Protein AF-A0A931AGR8-F1 (afdb_monomer_lite)

pLDDT: mean 71.04, std 17.09, range [27.39, 88.69]

InterPro domains:
  IPR000056 Ribulose-phosphate 3-epimerase-like [PF00834] (5-76)
  IPR000056 Ribulose-phosphate 3-epimerase-like [PTHR11749] (5-75)
  IPR011060 Ribulose-phosphate binding barrel [SSF51366] (8-80)
  IPR013785 Aldolase-type TIM barrel [G3DSA:3.20.20.70] (2-89)

Sequence (108 aa):
MRPATVYAEASGQRHQTIENIRAVGFGAGVFLNPATSPEAVEEILTEVALVLMMTVDRSFGDQELNLSTLDKVRRAAGLPAGRSLPVQTSRPTGASTNRPSLFRSTPG

Secondary structure (DSSP, 8-state):
-PPEEEETT--S-HHHHHHHHHHTTPPEEEEE-TTS-GGGGGGGTTT-SEEEEESS-S-SS-PPP-HHHHHHHHHHHHS--SSPPPEEEE-SSSS-----B--PPPP-

Foldseek 3Di:
DDADEDELPPPPCPVVVLVVSVVVVGAYEYEYEQPDALVSCLVCLLSHQAYEYEQDHPDPDDDDRNVVVVVSQVVNQVRPNVDQHFYAYAYPPPDRPDDRPRDDDDDD

Organism: NCBI:txid1187855

Radius of gyration: 13.65 Å; chains: 1; bounding box: 26×36×36 Å

Structure (mmCIF, N/CA/C/O backbone):
data_AF-A0A931AGR8-F1
#
_entry.id   AF-A0A931AGR8-F1
#
loop_
_atom_site.group_PDB
_atom_site.id
_atom_site.type_symbol
_atom_site.label_atom_id
_atom_site.label_alt_id
_atom_site.label_comp_id
_atom_site.label_asym_id
_atom_site.label_entity_id
_atom_site.label_seq_id
_atom_site.pdbx_PDB_ins_code
_atom_site.Cartn_x
_atom_site.Cartn_y
_atom_site.Cartn_z
_atom_site.occupancy
_atom_site.B_iso_or_equiv
_atom_site.auth_seq_id
_atom_sit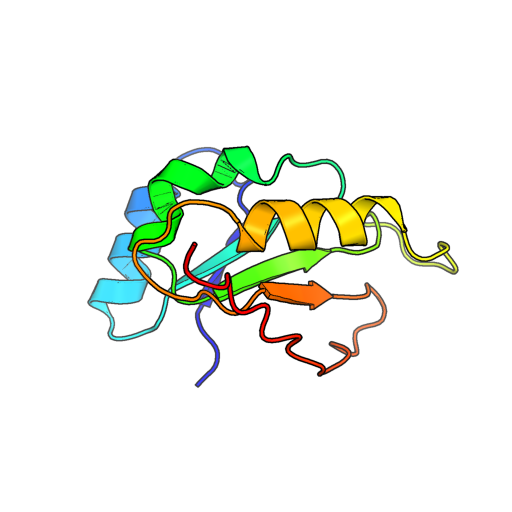e.auth_comp_id
_atom_site.auth_asym_id
_atom_site.auth_atom_id
_atom_site.pdbx_PDB_model_num
ATOM 1 N N . MET A 1 1 ? -16.043 8.910 -1.497 1.00 54.78 1 MET A N 1
ATOM 2 C CA . MET A 1 1 ? -14.937 9.701 -0.910 1.00 54.78 1 MET A CA 1
ATOM 3 C C . MET A 1 1 ? -13.624 9.008 -1.257 1.00 54.78 1 MET A C 1
ATOM 5 O O . MET A 1 1 ? -13.610 7.783 -1.239 1.00 54.78 1 MET A O 1
ATOM 9 N N . ARG A 1 2 ? -12.570 9.732 -1.658 1.00 65.12 2 ARG A N 1
ATOM 10 C CA . ARG A 1 2 ? -11.257 9.124 -1.951 1.00 65.12 2 ARG A CA 1
ATOM 11 C C . ARG A 1 2 ? -10.448 9.007 -0.650 1.00 65.12 2 ARG A C 1
ATOM 13 O O . ARG A 1 2 ? -10.459 9.976 0.106 1.00 65.12 2 ARG A O 1
ATOM 20 N N . PRO A 1 3 ? -9.797 7.864 -0.371 1.00 76.56 3 PRO A N 1
ATOM 21 C CA . PRO A 1 3 ? -8.990 7.711 0.833 1.00 76.56 3 PRO A CA 1
ATOM 22 C C . PRO A 1 3 ? -7.774 8.646 0.797 1.00 76.56 3 PRO A C 1
ATOM 24 O O . PRO A 1 3 ? -7.182 8.864 -0.265 1.00 76.56 3 PRO A O 1
ATOM 27 N N . ALA A 1 4 ? -7.393 9.192 1.952 1.00 82.88 4 ALA A N 1
ATOM 28 C CA . ALA A 1 4 ? -6.146 9.939 2.070 1.00 82.88 4 ALA A CA 1
ATOM 29 C C . ALA A 1 4 ? -4.984 8.952 1.918 1.00 82.88 4 ALA A C 1
ATOM 31 O O . ALA A 1 4 ? -4.982 7.893 2.544 1.00 82.88 4 ALA A O 1
ATOM 32 N N . THR A 1 5 ? -4.042 9.257 1.027 1.00 83.62 5 THR A N 1
ATOM 33 C CA . THR A 1 5 ? -3.018 8.292 0.610 1.00 83.62 5 THR A CA 1
ATOM 34 C C . THR A 1 5 ? -1.643 8.708 1.118 1.00 83.62 5 THR A C 1
ATOM 36 O O . THR A 1 5 ? -1.252 9.862 0.951 1.00 83.62 5 THR A O 1
ATOM 39 N N . VAL A 1 6 ? -0.906 7.769 1.710 1.00 87.44 6 VAL A N 1
ATOM 40 C CA . VAL A 1 6 ? 0.479 7.956 2.165 1.00 87.44 6 VAL A CA 1
ATOM 41 C C . VAL A 1 6 ? 1.448 7.214 1.253 1.00 87.44 6 VAL A C 1
ATOM 43 O O . VAL A 1 6 ? 1.134 6.134 0.763 1.00 87.44 6 VAL A O 1
ATOM 46 N N . TYR A 1 7 ? 2.635 7.770 1.023 1.00 86.56 7 TYR A N 1
ATOM 47 C CA . TYR A 1 7 ? 3.685 7.073 0.279 1.00 86.56 7 TYR A CA 1
ATOM 48 C C . TYR A 1 7 ? 4.301 5.974 1.148 1.00 86.56 7 TYR A C 1
ATOM 50 O O . TYR A 1 7 ? 4.672 6.229 2.295 1.00 86.56 7 TYR A O 1
ATOM 58 N N . ALA A 1 8 ? 4.452 4.768 0.602 1.00 85.88 8 ALA A N 1
ATOM 59 C CA . ALA A 1 8 ? 5.153 3.666 1.258 1.00 85.88 8 ALA A CA 1
ATOM 60 C C . ALA A 1 8 ? 6.618 4.029 1.554 1.00 85.88 8 ALA A C 1
ATOM 62 O O . ALA A 1 8 ? 7.190 3.591 2.548 1.00 85.88 8 ALA A O 1
ATOM 63 N N . GLU A 1 9 ? 7.209 4.884 0.721 1.00 84.94 9 GLU A N 1
ATOM 64 C CA . GLU A 1 9 ? 8.582 5.369 0.841 1.00 84.94 9 GLU A CA 1
ATOM 65 C C . GLU A 1 9 ? 8.724 6.564 1.788 1.00 84.94 9 GLU A C 1
ATOM 67 O O . GLU A 1 9 ? 9.844 7.004 2.041 1.00 84.94 9 GLU A O 1
ATOM 72 N N . ALA A 1 10 ? 7.623 7.114 2.317 1.00 79.44 10 ALA A N 1
ATOM 73 C CA . ALA A 1 10 ? 7.716 8.159 3.327 1.00 79.44 10 ALA A CA 1
ATOM 74 C C . ALA A 1 10 ? 8.403 7.588 4.580 1.00 79.44 10 ALA A C 1
ATOM 76 O O . ALA A 1 10 ? 7.929 6.630 5.203 1.00 79.44 10 ALA A O 1
ATOM 77 N N . SER A 1 11 ? 9.559 8.153 4.925 1.00 56.34 11 SER A N 1
ATOM 78 C CA . SER A 1 11 ? 10.367 7.714 6.058 1.00 56.34 11 SER A CA 1
ATOM 79 C C . SER A 1 11 ? 9.755 8.179 7.379 1.00 56.34 11 SER A C 1
ATOM 81 O O . SER A 1 11 ? 9.587 9.379 7.582 1.00 56.34 11 SER A O 1
ATOM 83 N N . GLY A 1 12 ? 9.502 7.223 8.281 1.00 64.62 12 GLY A N 1
ATOM 84 C CA . GLY A 1 12 ? 9.094 7.451 9.670 1.00 64.62 12 GLY A CA 1
ATOM 85 C C . GLY A 1 12 ? 7.642 7.913 9.822 1.00 64.62 12 GLY A C 1
ATOM 86 O O . GLY A 1 12 ? 7.293 8.997 9.377 1.00 64.62 12 GLY A O 1
ATOM 87 N N . GLN A 1 13 ? 6.829 7.125 10.542 1.00 69.25 13 GLN A N 1
ATOM 88 C CA . GLN A 1 13 ? 5.429 7.407 10.939 1.00 69.25 13 GLN A CA 1
ATOM 89 C C . GLN A 1 13 ? 4.316 6.939 9.980 1.00 69.25 13 GLN A C 1
ATOM 91 O O . GLN A 1 13 ? 3.199 7.450 10.050 1.00 69.25 13 GLN A O 1
ATOM 96 N N . ARG A 1 14 ? 4.548 5.934 9.123 1.00 79.62 14 ARG A N 1
ATOM 97 C CA . ARG A 1 14 ? 3.488 5.375 8.252 1.00 79.62 14 ARG A CA 1
ATOM 98 C C . ARG A 1 14 ? 2.278 4.856 9.039 1.00 79.62 14 ARG A C 1
ATOM 100 O O . ARG A 1 14 ? 1.166 5.292 8.757 1.00 79.62 14 ARG A O 1
ATOM 107 N N . HIS A 1 15 ? 2.507 4.021 10.056 1.00 81.88 15 HIS A N 1
ATOM 108 C CA . HIS A 1 15 ? 1.441 3.520 10.936 1.00 81.88 15 HIS A CA 1
ATOM 109 C C . HIS A 1 15 ? 0.697 4.665 11.626 1.00 81.88 15 HIS A C 1
ATOM 111 O O . HIS A 1 15 ? -0.508 4.800 11.449 1.00 81.88 15 HIS A O 1
ATOM 117 N N . GLN A 1 16 ? 1.425 5.576 12.283 1.00 83.56 16 GLN A N 1
ATOM 118 C CA . GLN A 1 16 ? 0.806 6.723 12.953 1.00 83.56 16 GLN A CA 1
ATOM 119 C C . GLN A 1 16 ? -0.025 7.588 11.995 1.00 83.56 16 GLN A C 1
ATOM 121 O O . GLN A 1 16 ? -1.098 8.066 12.350 1.00 83.56 16 GLN A O 1
ATOM 126 N N . THR A 1 17 ? 0.444 7.786 10.761 1.00 86.44 17 THR A N 1
ATOM 127 C CA . THR A 1 17 ? -0.298 8.562 9.760 1.00 86.44 17 THR A CA 1
ATOM 128 C C . THR A 1 17 ? -1.578 7.842 9.336 1.00 86.44 17 THR A C 1
ATOM 130 O O . THR A 1 17 ? -2.624 8.477 9.221 1.00 86.44 17 THR A O 1
ATOM 133 N N . ILE A 1 18 ? -1.521 6.524 9.132 1.00 86.81 18 ILE A N 1
ATOM 134 C CA . ILE A 1 18 ? -2.688 5.695 8.799 1.00 86.81 18 ILE A CA 1
ATOM 135 C C . ILE A 1 18 ? -3.710 5.722 9.939 1.00 86.81 18 ILE A C 1
ATOM 137 O O . ILE A 1 18 ? -4.895 5.950 9.688 1.00 86.81 18 ILE A O 1
ATOM 141 N N . GLU A 1 19 ? -3.261 5.565 11.182 1.00 87.44 19 GLU A N 1
ATOM 142 C CA . GLU A 1 19 ? -4.099 5.683 12.377 1.00 87.44 19 GLU A CA 1
ATOM 143 C C . GLU A 1 19 ? -4.769 7.056 12.460 1.00 87.44 19 GLU A C 1
ATOM 145 O O . GLU A 1 19 ? -5.985 7.133 12.628 1.00 87.44 19 GLU A O 1
ATOM 150 N N . ASN A 1 20 ? -4.012 8.137 12.254 1.00 87.12 20 ASN A N 1
ATOM 151 C CA . ASN A 1 20 ? -4.538 9.502 12.288 1.00 87.12 20 ASN A CA 1
ATOM 152 C C . ASN A 1 20 ? -5.604 9.733 11.207 1.00 87.12 20 ASN A C 1
ATOM 154 O O . ASN A 1 20 ? -6.640 10.335 11.487 1.00 87.12 20 ASN A O 1
ATOM 158 N N . ILE A 1 21 ? -5.389 9.225 9.987 1.00 86.12 21 ILE A N 1
ATOM 159 C CA . ILE A 1 21 ? -6.375 9.292 8.894 1.00 86.12 21 ILE A CA 1
ATOM 160 C C . ILE A 1 21 ? -7.659 8.543 9.276 1.00 86.12 21 ILE A C 1
ATOM 162 O O . ILE A 1 21 ? -8.765 9.033 9.039 1.00 86.12 21 ILE A O 1
ATOM 166 N N . ARG A 1 22 ? -7.530 7.365 9.890 1.00 85.44 22 ARG A N 1
ATOM 167 C CA . ARG A 1 22 ? -8.679 6.562 10.325 1.00 85.44 22 ARG A CA 1
ATOM 168 C C . ARG A 1 22 ? -9.425 7.210 11.489 1.00 85.44 22 ARG A C 1
ATOM 170 O O . ARG A 1 22 ? -10.653 7.178 11.501 1.00 85.44 22 ARG A O 1
ATOM 177 N N . ALA A 1 23 ? -8.710 7.833 12.424 1.00 86.94 23 ALA A N 1
ATOM 178 C CA . ALA A 1 23 ? -9.284 8.506 13.587 1.00 86.94 23 ALA A CA 1
ATOM 179 C C . ALA A 1 23 ? -10.224 9.660 13.200 1.00 86.94 23 ALA A C 1
ATOM 181 O O . ALA A 1 23 ? -11.216 9.898 13.883 1.00 86.94 23 ALA A O 1
ATOM 182 N N . VAL A 1 24 ? -9.967 10.332 12.072 1.00 86.56 24 VAL A N 1
ATOM 183 C CA . VAL A 1 24 ? -10.846 11.389 11.536 1.00 86.56 24 VAL A CA 1
ATOM 184 C C . VAL A 1 24 ? -11.997 10.857 10.666 1.00 86.56 24 VAL A C 1
ATOM 186 O O . VAL A 1 24 ? -12.733 11.642 10.072 1.00 86.56 24 VAL A O 1
ATOM 189 N N . GLY A 1 25 ? -12.179 9.534 10.582 1.00 83.38 25 GLY A N 1
ATOM 190 C CA . GLY A 1 25 ? -13.275 8.889 9.849 1.00 83.38 25 GLY A CA 1
ATOM 191 C C . GLY A 1 25 ? -13.024 8.699 8.350 1.00 83.38 25 GLY A C 1
ATOM 192 O O . GLY A 1 25 ? -13.952 8.369 7.610 1.00 83.38 25 GLY A O 1
ATOM 193 N N . PHE A 1 26 ? -11.788 8.890 7.881 1.00 84.31 26 PHE A N 1
ATOM 194 C CA . PHE A 1 26 ? -11.419 8.695 6.481 1.00 84.31 26 PHE A CA 1
ATOM 195 C C . PHE A 1 26 ? -10.776 7.322 6.261 1.00 84.31 26 PHE A C 1
ATOM 197 O O . PHE A 1 26 ? -10.095 6.769 7.123 1.00 84.31 26 PHE A O 1
ATOM 204 N N . GLY A 1 27 ? -10.952 6.766 5.061 1.00 84.75 27 GLY A N 1
ATOM 205 C CA . GLY A 1 27 ? -10.163 5.612 4.635 1.00 84.75 27 GLY A CA 1
ATOM 206 C C . GLY A 1 27 ? -8.710 6.020 4.386 1.00 84.75 27 GLY A C 1
ATOM 207 O O . GLY A 1 27 ? -8.464 7.050 3.757 1.00 84.75 27 GLY A O 1
ATOM 208 N N . ALA A 1 28 ? -7.759 5.202 4.833 1.00 88.69 28 ALA A N 1
ATOM 209 C CA . ALA A 1 28 ? -6.348 5.351 4.489 1.00 88.69 28 ALA A CA 1
ATOM 210 C C . ALA A 1 28 ? -6.016 4.561 3.218 1.00 88.69 28 ALA A C 1
ATOM 212 O O . ALA A 1 28 ? -6.553 3.479 2.997 1.00 88.69 28 ALA A O 1
ATOM 213 N N . GLY A 1 29 ? -5.142 5.089 2.372 1.00 88.19 29 GLY A N 1
ATOM 214 C CA . GLY A 1 29 ? -4.563 4.380 1.236 1.00 88.19 29 GLY A CA 1
ATOM 215 C C . GLY A 1 29 ? -3.044 4.420 1.301 1.00 88.19 29 GLY A C 1
ATOM 216 O O . GLY A 1 29 ? -2.473 5.319 1.918 1.00 88.19 29 GLY A O 1
ATOM 217 N N . VAL A 1 30 ? -2.385 3.483 0.632 1.00 88.00 30 VAL A N 1
ATOM 218 C CA . VAL A 1 30 ? -0.929 3.500 0.465 1.00 88.00 30 VAL A CA 1
ATOM 219 C C . VAL A 1 30 ? -0.563 3.616 -1.005 1.00 88.00 30 VAL A C 1
ATOM 221 O O . VAL A 1 30 ? -1.228 3.047 -1.867 1.00 88.00 30 VAL A O 1
ATOM 224 N N . PHE A 1 31 ? 0.485 4.375 -1.287 1.00 87.56 31 PHE A N 1
ATOM 225 C CA . PHE A 1 31 ? 1.007 4.628 -2.616 1.00 87.56 31 PHE A CA 1
ATOM 226 C C . PHE A 1 31 ? 2.422 4.060 -2.740 1.00 87.56 31 PHE A C 1
ATOM 228 O O . PHE A 1 31 ? 3.258 4.344 -1.888 1.00 87.56 31 PHE A O 1
ATOM 235 N N . LEU A 1 32 ? 2.694 3.288 -3.791 1.00 85.88 32 LEU A N 1
ATOM 236 C CA . LEU A 1 32 ? 4.009 2.727 -4.097 1.00 85.88 32 LEU A CA 1
ATOM 237 C C . LEU A 1 32 ? 4.540 3.267 -5.427 1.00 85.88 32 LEU A C 1
ATOM 239 O O . LEU A 1 32 ? 3.845 3.243 -6.450 1.00 85.88 32 LEU A O 1
ATOM 243 N N . ASN A 1 33 ? 5.803 3.682 -5.431 1.00 84.25 33 ASN A N 1
ATOM 244 C CA . ASN A 1 33 ? 6.564 3.937 -6.649 1.00 84.25 33 ASN A CA 1
ATOM 245 C C . ASN A 1 33 ? 6.896 2.611 -7.360 1.00 84.25 33 ASN A C 1
ATOM 247 O O . ASN A 1 33 ? 6.936 1.553 -6.722 1.00 84.25 33 ASN A O 1
ATOM 251 N N . PRO A 1 34 ? 7.200 2.638 -8.671 1.00 80.50 34 PRO A N 1
ATOM 252 C CA . PRO A 1 34 ? 7.462 1.425 -9.439 1.00 80.50 34 PRO A CA 1
ATOM 253 C C . PRO A 1 34 ? 8.712 0.689 -8.964 1.00 80.50 34 PRO A C 1
ATOM 255 O O . PRO A 1 34 ? 8.789 -0.521 -9.140 1.00 80.50 34 PRO A O 1
ATOM 258 N N . ALA A 1 35 ? 9.685 1.382 -8.367 1.00 81.88 35 ALA A N 1
ATOM 259 C CA . ALA A 1 35 ? 10.897 0.774 -7.824 1.00 81.88 35 ALA A CA 1
ATOM 260 C C . ALA A 1 35 ? 10.647 -0.010 -6.520 1.00 81.88 35 ALA A C 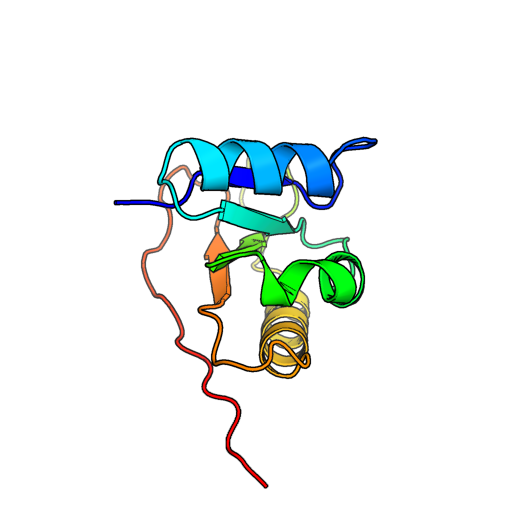1
ATOM 262 O O . ALA A 1 35 ? 11.376 -0.951 -6.217 1.00 81.88 35 ALA A O 1
ATOM 263 N N . THR A 1 36 ? 9.583 0.310 -5.783 1.00 84.19 36 THR A N 1
ATOM 264 C CA . THR A 1 36 ? 9.314 -0.257 -4.456 1.00 84.19 36 THR A CA 1
ATOM 265 C C . THR A 1 36 ? 8.701 -1.655 -4.567 1.00 84.19 36 THR A C 1
ATOM 267 O O . THR A 1 36 ? 7.952 -1.955 -5.506 1.00 84.19 36 THR A O 1
ATOM 270 N N . SER A 1 37 ? 9.068 -2.556 -3.649 1.00 84.56 37 SER A N 1
ATOM 271 C CA . SER A 1 37 ? 8.478 -3.900 -3.592 1.00 84.56 37 SER A CA 1
ATOM 272 C C . SER A 1 37 ? 7.070 -3.844 -2.983 1.00 84.56 37 SER A C 1
ATOM 274 O O . SER A 1 37 ? 6.884 -3.134 -1.994 1.00 84.56 37 SER A O 1
ATOM 276 N N . PRO A 1 38 ? 6.085 -4.604 -3.504 1.00 84.06 38 PRO A N 1
ATOM 277 C CA . PRO A 1 38 ? 4.780 -4.772 -2.859 1.00 84.06 38 PRO A CA 1
ATOM 278 C C . PRO A 1 38 ? 4.865 -5.280 -1.416 1.00 84.06 38 PRO A C 1
ATOM 280 O O . PRO A 1 38 ? 4.035 -4.909 -0.595 1.00 84.06 38 PRO A O 1
ATOM 283 N N . GLU A 1 39 ? 5.877 -6.088 -1.095 1.00 86.31 39 GLU A N 1
ATOM 284 C CA . GLU A 1 39 ? 6.087 -6.623 0.259 1.00 86.31 39 GLU A CA 1
ATOM 285 C C . GLU A 1 39 ? 6.338 -5.506 1.288 1.00 86.31 39 GLU A C 1
ATOM 287 O O . GLU A 1 39 ? 6.036 -5.662 2.464 1.00 86.31 39 GLU A O 1
ATOM 292 N N . ALA A 1 40 ? 6.802 -4.326 0.852 1.00 86.06 40 ALA A N 1
ATOM 293 C CA . ALA A 1 40 ? 7.081 -3.192 1.738 1.00 86.06 40 ALA A CA 1
ATOM 294 C C . ALA A 1 40 ? 5.837 -2.635 2.457 1.00 86.06 40 ALA A C 1
ATOM 296 O O . ALA A 1 40 ? 5.971 -1.820 3.373 1.00 86.06 40 ALA A O 1
ATOM 297 N N . VAL A 1 41 ? 4.634 -3.023 2.020 1.00 85.69 41 VAL A N 1
ATOM 298 C CA . VAL A 1 41 ? 3.365 -2.590 2.618 1.00 85.69 41 VAL A CA 1
ATOM 299 C C . VAL A 1 41 ? 2.574 -3.732 3.247 1.00 85.69 41 VAL A C 1
ATOM 301 O O . VAL A 1 41 ? 1.484 -3.467 3.742 1.00 85.69 41 VAL A O 1
ATOM 304 N N . GLU A 1 42 ? 3.094 -4.965 3.254 1.00 86.00 42 GLU A N 1
ATOM 305 C CA . GLU A 1 42 ? 2.385 -6.155 3.751 1.00 86.00 42 GLU A CA 1
ATOM 306 C C . GLU A 1 42 ? 1.833 -5.953 5.171 1.00 86.00 42 GLU A C 1
ATOM 308 O O . GLU A 1 42 ? 0.651 -6.185 5.421 1.00 86.00 42 GLU A O 1
ATOM 313 N N . GLU A 1 43 ? 2.653 -5.395 6.061 1.00 85.69 43 GLU A N 1
ATOM 314 C CA . GLU A 1 43 ? 2.326 -5.155 7.473 1.00 85.69 43 GLU A CA 1
ATOM 315 C C . GLU A 1 43 ? 1.155 -4.180 7.688 1.00 85.69 43 GLU A C 1
ATOM 317 O O . GLU A 1 43 ? 0.481 -4.246 8.713 1.00 85.69 43 GLU A O 1
ATOM 322 N N . ILE A 1 44 ? 0.878 -3.294 6.723 1.00 85.69 44 ILE A N 1
ATOM 323 C CA . ILE A 1 44 ? -0.178 -2.268 6.815 1.00 85.69 44 ILE A CA 1
ATOM 324 C C . ILE A 1 44 ? -1.398 -2.575 5.941 1.00 85.69 44 ILE A C 1
ATOM 326 O O . ILE A 1 44 ? -2.357 -1.799 5.925 1.00 85.69 44 ILE A O 1
ATOM 330 N N . LEU A 1 45 ? -1.406 -3.693 5.205 1.00 85.19 45 LEU A N 1
ATOM 331 C CA . LEU A 1 45 ? -2.501 -4.033 4.285 1.00 85.19 45 LEU A CA 1
ATOM 332 C C . LEU A 1 45 ? -3.853 -4.181 4.989 1.00 85.19 45 LEU A C 1
ATOM 334 O O . LEU A 1 45 ? -4.895 -3.844 4.423 1.00 85.19 45 LEU A O 1
ATOM 338 N N . THR A 1 46 ? -3.847 -4.653 6.232 1.00 84.81 46 THR A N 1
ATOM 339 C CA . THR A 1 46 ? -5.060 -4.811 7.046 1.00 84.81 46 THR A CA 1
ATOM 340 C C . THR A 1 46 ? -5.677 -3.460 7.427 1.00 84.81 46 THR A C 1
ATOM 342 O O . THR A 1 46 ? -6.894 -3.359 7.603 1.00 84.81 46 THR A O 1
ATOM 345 N N . GLU A 1 47 ? -4.868 -2.399 7.468 1.00 85.12 47 GLU A N 1
ATOM 346 C CA . GLU A 1 47 ? -5.248 -1.060 7.921 1.00 85.12 47 GLU A CA 1
ATOM 347 C C . GLU A 1 47 ? -5.642 -0.106 6.780 1.00 85.12 47 GLU A C 1
ATOM 349 O O . GLU A 1 47 ? -6.350 0.879 7.008 1.00 85.12 47 GLU A O 1
ATOM 354 N N . VAL A 1 48 ? -5.213 -0.386 5.544 1.00 86.56 48 VAL A N 1
ATOM 355 C CA . VAL A 1 48 ? -5.419 0.495 4.380 1.00 86.56 48 VAL A CA 1
ATOM 356 C C . VAL A 1 48 ? -6.565 0.025 3.493 1.00 86.56 48 VAL A C 1
ATOM 358 O O . VAL A 1 48 ? -6.670 -1.134 3.120 1.00 86.56 48 VAL A O 1
ATOM 361 N N . ALA A 1 49 ? -7.443 0.930 3.084 1.00 85.75 49 ALA A N 1
ATOM 362 C CA . ALA A 1 49 ? -8.577 0.655 2.206 1.00 85.75 49 ALA A CA 1
ATOM 363 C C . ALA A 1 49 ? -8.199 0.525 0.718 1.00 85.75 49 ALA A C 1
ATOM 365 O O . ALA A 1 49 ? -8.996 -0.004 -0.057 1.00 85.75 49 ALA A O 1
ATOM 366 N N . LEU A 1 50 ? -7.024 1.017 0.313 1.00 85.44 50 LEU A N 1
ATOM 367 C CA . LEU A 1 50 ? -6.601 1.114 -1.086 1.00 85.44 50 LEU A CA 1
ATOM 368 C C . LEU A 1 50 ? -5.077 1.010 -1.213 1.00 85.44 50 LEU A C 1
ATOM 370 O O . LEU A 1 50 ? -4.355 1.668 -0.466 1.00 85.44 50 LEU A O 1
ATOM 374 N N . VAL A 1 51 ? -4.610 0.267 -2.218 1.00 85.56 51 VAL A N 1
ATOM 375 C CA . VAL A 1 51 ? -3.209 0.275 -2.658 1.00 85.56 51 VAL A CA 1
ATOM 376 C C . VAL A 1 51 ? -3.133 0.927 -4.039 1.00 85.56 51 VAL A C 1
ATOM 378 O O . VAL A 1 51 ? -3.830 0.532 -4.975 1.00 85.56 51 VAL A O 1
ATOM 381 N N . LEU A 1 52 ? -2.298 1.948 -4.167 1.00 85.81 52 LEU A N 1
ATOM 382 C CA . LEU A 1 52 ? -2.019 2.668 -5.403 1.00 85.81 52 LEU A CA 1
ATOM 383 C C . LEU A 1 52 ? -0.581 2.386 -5.831 1.00 85.81 52 LEU A C 1
ATOM 385 O O . LEU A 1 52 ? 0.329 2.454 -5.013 1.00 85.81 52 LEU A O 1
ATOM 389 N N . MET A 1 53 ? -0.367 2.092 -7.108 1.00 82.88 53 MET A N 1
ATOM 390 C CA . MET A 1 53 ? 0.956 1.808 -7.657 1.00 82.88 53 MET A CA 1
ATOM 391 C C . MET A 1 53 ? 1.213 2.660 -8.899 1.00 82.88 53 MET A C 1
ATOM 393 O O . MET A 1 53 ? 0.393 2.699 -9.817 1.00 82.88 53 MET A O 1
ATOM 397 N N . MET A 1 54 ? 2.353 3.343 -8.952 1.00 75.88 54 MET A N 1
ATOM 398 C CA . MET A 1 54 ? 2.771 4.061 -10.157 1.00 75.88 54 MET A CA 1
ATOM 399 C C . MET A 1 54 ? 3.254 3.090 -11.231 1.00 75.88 54 MET A C 1
ATOM 401 O O . MET A 1 54 ? 4.015 2.166 -10.950 1.00 75.88 54 MET A O 1
ATOM 405 N N . THR A 1 55 ? 2.875 3.334 -12.485 1.00 67.44 55 THR A N 1
ATOM 406 C CA . THR A 1 55 ? 3.353 2.562 -13.654 1.00 67.44 55 THR A CA 1
ATOM 407 C C . THR A 1 55 ? 4.528 3.220 -14.378 1.00 67.44 55 THR A C 1
ATOM 409 O O . THR A 1 55 ? 4.850 2.850 -15.503 1.00 67.44 55 THR A O 1
ATOM 412 N N . VAL A 1 56 ? 5.115 4.239 -13.759 1.00 68.19 56 VAL A N 1
ATOM 413 C CA . VAL A 1 56 ? 6.083 5.191 -14.315 1.00 68.19 56 VAL A CA 1
ATOM 414 C C . VAL A 1 56 ? 6.901 5.778 -13.168 1.00 68.19 56 VAL A C 1
ATOM 416 O O . VAL A 1 56 ? 6.353 6.017 -12.092 1.00 68.19 56 VAL A O 1
ATOM 419 N N . ASP A 1 57 ? 8.192 6.018 -13.362 1.00 62.62 57 ASP A N 1
ATOM 420 C CA . ASP A 1 57 ? 8.968 6.760 -12.367 1.00 62.62 57 ASP A CA 1
ATOM 421 C C . ASP A 1 57 ? 8.693 8.269 -12.463 1.00 62.62 57 ASP A C 1
ATOM 423 O O . ASP A 1 57 ? 8.144 8.754 -13.455 1.00 62.62 57 ASP A O 1
ATOM 427 N N . ARG A 1 58 ? 9.005 9.018 -11.393 1.00 53.91 58 ARG A N 1
ATOM 428 C CA . ARG A 1 58 ? 8.744 10.467 -11.261 1.00 53.91 58 ARG A CA 1
ATOM 429 C C . ARG A 1 58 ? 9.591 11.296 -12.240 1.00 53.91 58 ARG A C 1
ATOM 431 O O . ARG A 1 58 ? 10.528 11.984 -11.847 1.00 53.91 58 ARG A O 1
ATOM 438 N N . SER A 1 59 ? 9.269 11.248 -13.525 1.00 49.69 59 SER A N 1
ATOM 439 C CA . SER A 1 59 ? 9.876 12.070 -14.572 1.00 49.69 59 SER A CA 1
ATOM 440 C C . SER A 1 59 ? 8.801 12.454 -15.591 1.00 49.69 59 SER A C 1
ATOM 442 O O . SER A 1 59 ? 8.055 11.605 -16.071 1.00 49.69 59 SER A O 1
ATOM 444 N N . PHE A 1 60 ? 8.671 13.751 -15.877 1.00 47.03 60 PHE A N 1
ATOM 445 C CA . PHE A 1 60 ? 7.745 14.277 -16.885 1.00 47.03 60 PHE A CA 1
ATOM 446 C C . PHE A 1 60 ? 8.211 13.843 -18.290 1.00 47.03 60 PHE A C 1
ATOM 448 O O . PHE A 1 60 ? 9.320 14.192 -18.683 1.00 47.03 60 PHE A O 1
ATOM 455 N N . GLY A 1 61 ? 7.382 13.104 -19.040 1.00 52.78 61 GLY A N 1
ATOM 456 C CA . GLY A 1 61 ? 7.648 12.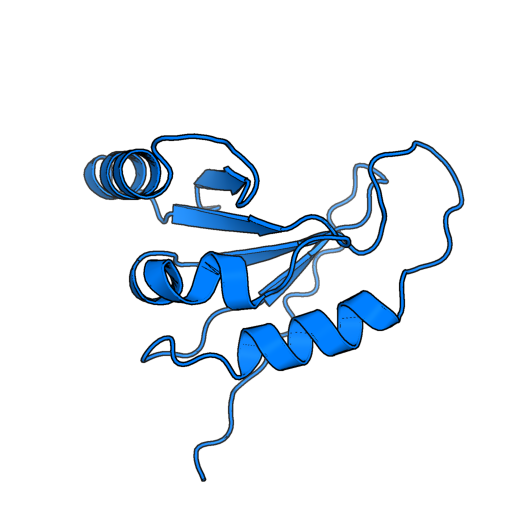717 -20.437 1.00 52.78 61 GLY A CA 1
ATOM 457 C C . GLY A 1 61 ? 7.146 11.317 -20.821 1.00 52.78 61 GLY A C 1
ATOM 458 O O . GLY A 1 61 ? 6.678 10.577 -19.955 1.00 52.78 61 GLY A O 1
ATOM 459 N N . ASP A 1 62 ? 7.252 10.983 -22.117 1.00 53.97 62 ASP A N 1
ATOM 460 C CA . ASP A 1 62 ? 6.824 9.742 -22.803 1.00 53.97 62 ASP A CA 1
ATOM 461 C C . ASP A 1 62 ? 7.571 8.475 -22.338 1.00 53.97 62 ASP A C 1
ATOM 463 O O . ASP A 1 62 ? 8.197 7.755 -23.114 1.00 53.97 62 ASP A O 1
ATOM 467 N N . GLN A 1 63 ? 7.534 8.189 -21.041 1.00 55.16 63 GLN A N 1
ATOM 468 C CA . GLN A 1 63 ? 8.016 6.925 -20.503 1.00 55.16 63 GLN A CA 1
ATOM 469 C C . GLN A 1 63 ? 7.027 5.817 -20.868 1.00 55.16 63 GLN A C 1
ATOM 471 O O . 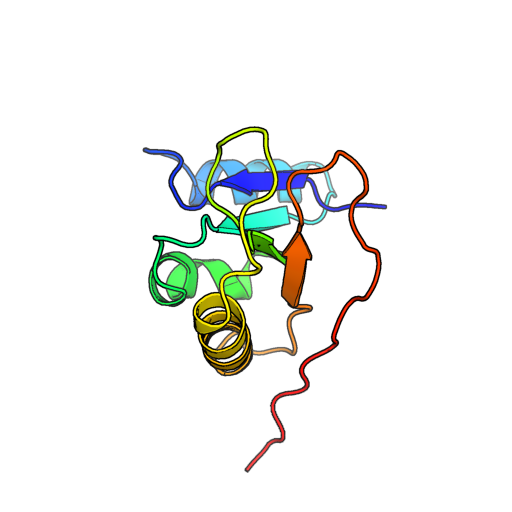GLN A 1 63 ? 5.817 5.917 -20.619 1.00 55.16 63 GLN A O 1
ATOM 476 N N . GLU A 1 64 ? 7.557 4.745 -21.452 1.00 59.66 64 GLU A N 1
ATOM 477 C CA . GLU A 1 64 ? 6.786 3.537 -21.697 1.00 59.66 64 GLU A CA 1
ATOM 478 C C . GLU A 1 64 ? 6.240 2.985 -20.379 1.00 59.66 64 GLU A C 1
ATOM 480 O O . GLU A 1 64 ? 6.840 3.106 -19.308 1.00 59.66 64 GLU A O 1
ATOM 485 N N . LEU A 1 65 ? 5.046 2.397 -20.456 1.00 61.25 65 LEU A N 1
ATOM 486 C CA . LEU A 1 65 ? 4.429 1.761 -19.305 1.00 61.25 65 LEU A CA 1
ATOM 487 C C . LEU A 1 65 ? 5.375 0.682 -18.777 1.00 61.25 65 LEU A C 1
ATOM 489 O O . LEU A 1 65 ? 5.726 -0.244 -19.506 1.00 61.25 65 LEU A O 1
ATOM 493 N N . ASN A 1 66 ? 5.750 0.775 -17.502 1.00 65.75 66 ASN A N 1
ATOM 494 C CA . ASN A 1 66 ? 6.569 -0.256 -16.896 1.00 65.75 66 ASN A CA 1
ATOM 495 C C . ASN A 1 66 ? 5.720 -1.524 -16.714 1.00 65.75 66 ASN A C 1
ATOM 497 O O . ASN A 1 66 ? 4.959 -1.657 -15.755 1.00 65.75 66 ASN A O 1
ATOM 501 N N . LEU A 1 67 ? 5.833 -2.460 -17.658 1.00 67.75 67 LEU A N 1
ATOM 502 C CA . LEU A 1 67 ? 5.094 -3.725 -17.635 1.00 67.75 67 LEU A CA 1
ATOM 503 C C . LEU A 1 67 ? 5.433 -4.566 -16.398 1.00 67.75 67 LEU A C 1
ATOM 505 O O . LEU A 1 67 ? 4.568 -5.296 -15.919 1.00 67.75 67 LEU A O 1
ATOM 509 N N . SER A 1 68 ? 6.627 -4.405 -15.811 1.00 69.19 68 SER A N 1
ATOM 510 C CA . SER A 1 68 ? 6.975 -5.072 -14.547 1.00 69.19 68 SER A CA 1
ATOM 511 C C . SER A 1 68 ? 6.085 -4.621 -13.382 1.00 69.19 68 SER A C 1
ATOM 513 O O . SER A 1 68 ? 5.840 -5.390 -12.452 1.00 69.19 68 SER A O 1
ATOM 515 N N . THR A 1 69 ? 5.507 -3.415 -13.458 1.00 68.81 69 THR A N 1
ATOM 516 C CA . THR A 1 69 ? 4.514 -2.941 -12.490 1.00 68.81 69 THR A CA 1
ATOM 517 C C . THR A 1 69 ? 3.238 -3.786 -12.537 1.00 68.81 69 THR A C 1
ATOM 519 O O . THR A 1 69 ? 2.615 -3.988 -11.500 1.00 68.81 69 THR A O 1
ATOM 522 N N . LEU A 1 70 ? 2.848 -4.350 -13.687 1.00 70.56 70 LEU A N 1
ATOM 523 C CA . LEU A 1 70 ? 1.661 -5.215 -13.767 1.00 70.56 70 LEU A CA 1
ATOM 524 C C . LEU A 1 70 ? 1.841 -6.504 -12.958 1.00 70.56 70 LEU A C 1
ATOM 526 O O . LEU A 1 70 ? 0.916 -6.935 -12.268 1.00 70.56 70 LEU A O 1
ATOM 530 N N . ASP A 1 71 ? 3.037 -7.090 -12.979 1.00 77.69 71 ASP A N 1
ATOM 531 C CA . ASP A 1 71 ? 3.344 -8.252 -12.143 1.00 77.69 71 ASP A CA 1
ATOM 532 C C . ASP A 1 71 ? 3.414 -7.877 -10.662 1.00 77.69 71 ASP A C 1
ATOM 534 O O . ASP A 1 71 ? 2.956 -8.638 -9.809 1.00 77.69 71 ASP A O 1
ATOM 538 N N . LYS A 1 72 ? 3.887 -6.669 -10.337 1.00 77.19 72 LYS A N 1
ATOM 539 C CA . LYS A 1 72 ? 3.832 -6.140 -8.966 1.00 77.19 72 LYS A CA 1
ATOM 540 C C . LYS A 1 72 ? 2.402 -5.929 -8.478 1.00 77.19 72 LYS A C 1
ATOM 542 O O . LYS A 1 72 ? 2.110 -6.253 -7.332 1.00 77.19 72 LYS A O 1
ATOM 547 N N . VAL A 1 73 ? 1.500 -5.457 -9.336 1.00 75.62 73 VAL A N 1
ATOM 548 C CA . VAL A 1 73 ? 0.068 -5.331 -9.028 1.00 75.62 73 VAL A CA 1
ATOM 549 C C . VAL A 1 73 ? -0.545 -6.699 -8.727 1.00 75.62 73 VAL A C 1
ATOM 551 O O . VAL A 1 73 ? -1.269 -6.836 -7.743 1.00 75.62 73 VAL A O 1
ATOM 554 N N . ARG A 1 74 ? -0.217 -7.729 -9.520 1.00 76.00 74 ARG A N 1
ATOM 555 C CA . ARG A 1 74 ? -0.663 -9.111 -9.261 1.00 76.00 74 ARG A CA 1
ATOM 556 C C . ARG A 1 74 ? -0.140 -9.638 -7.928 1.00 76.00 74 ARG A C 1
ATOM 558 O O . ARG A 1 74 ? -0.910 -10.219 -7.172 1.00 76.00 74 ARG A O 1
ATOM 565 N N . ARG A 1 75 ? 1.141 -9.404 -7.621 1.00 80.94 75 ARG A N 1
ATOM 566 C CA . ARG A 1 75 ? 1.740 -9.781 -6.331 1.00 80.94 75 ARG A CA 1
ATOM 567 C C . ARG A 1 75 ? 1.058 -9.063 -5.171 1.00 80.94 75 ARG A C 1
ATOM 569 O O . ARG A 1 75 ? 0.645 -9.726 -4.233 1.00 80.94 75 ARG A O 1
ATOM 576 N N . ALA A 1 76 ? 0.846 -7.750 -5.276 1.00 79.50 76 ALA A N 1
ATOM 577 C CA . ALA A 1 76 ? 0.147 -6.959 -4.262 1.00 79.50 76 ALA A CA 1
ATOM 578 C C . ALA A 1 76 ? -1.284 -7.464 -4.007 1.00 79.50 76 ALA A C 1
ATOM 580 O O . ALA A 1 76 ? -1.727 -7.507 -2.865 1.00 79.50 76 ALA A O 1
ATOM 581 N N . ALA A 1 77 ? -1.996 -7.882 -5.058 1.00 76.38 77 ALA A N 1
ATOM 582 C CA . ALA A 1 77 ? -3.332 -8.463 -4.936 1.00 76.38 77 ALA A CA 1
ATOM 583 C C . ALA A 1 77 ? -3.348 -9.865 -4.297 1.00 76.38 77 ALA A C 1
ATOM 585 O O . ALA A 1 77 ? -4.389 -10.296 -3.804 1.00 76.38 77 ALA A O 1
ATOM 586 N N . GLY A 1 78 ? -2.218 -10.577 -4.326 1.00 78.25 78 GLY A N 1
ATOM 587 C CA . GLY A 1 78 ? -2.039 -11.878 -3.682 1.00 78.25 78 GLY A CA 1
ATOM 588 C C . GLY A 1 78 ? -1.560 -11.802 -2.230 1.00 78.25 78 GLY A C 1
ATOM 589 O O . GLY A 1 78 ? -1.534 -12.834 -1.565 1.00 78.25 78 GLY A O 1
ATOM 590 N N . LEU A 1 79 ? -1.186 -10.618 -1.732 1.00 79.31 79 LEU A N 1
ATOM 591 C CA . LEU A 1 79 ? -0.719 -10.465 -0.356 1.00 79.31 79 LEU A CA 1
ATOM 592 C C . LEU A 1 79 ? -1.865 -10.683 0.653 1.00 79.31 79 LEU A C 1
ATOM 594 O O . LEU A 1 79 ? -3.013 -10.295 0.393 1.00 79.31 79 LEU A O 1
ATOM 598 N N . PRO A 1 80 ? -1.576 -11.286 1.819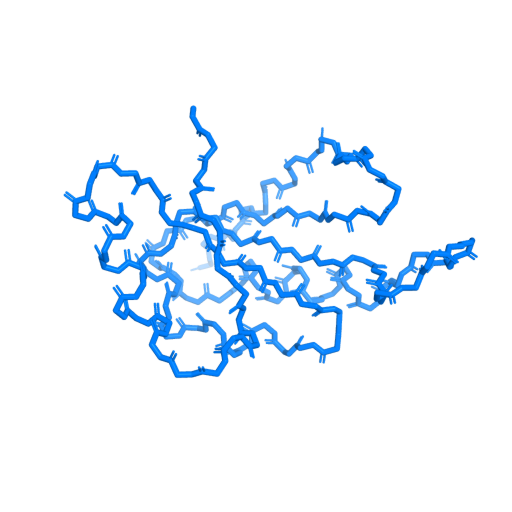 1.00 75.31 80 PRO A N 1
ATOM 599 C CA . PRO A 1 80 ? -2.581 -11.608 2.824 1.00 75.31 80 PRO A CA 1
ATOM 600 C C . PRO A 1 80 ? -3.092 -10.341 3.526 1.00 75.31 80 PRO A C 1
ATOM 602 O O . PRO A 1 80 ? -2.574 -9.910 4.546 1.00 75.31 80 PRO A O 1
ATOM 605 N N . ALA A 1 81 ? -4.163 -9.750 2.997 1.00 69.12 81 ALA A N 1
ATOM 606 C CA . ALA A 1 81 ? -4.820 -8.581 3.592 1.00 69.12 81 ALA A CA 1
ATOM 607 C C . ALA A 1 81 ? -6.056 -8.926 4.449 1.00 69.12 81 ALA A C 1
ATOM 609 O O . ALA A 1 81 ? -6.728 -8.033 4.965 1.00 69.12 81 ALA A O 1
ATOM 610 N N . GLY A 1 82 ? -6.432 -10.210 4.530 1.00 70.75 82 GLY A N 1
ATOM 611 C CA . GLY A 1 82 ? -7.672 -10.674 5.176 1.00 70.75 82 GLY A CA 1
ATOM 612 C C . GLY A 1 82 ? -8.968 -10.275 4.449 1.00 70.75 82 GLY A C 1
ATOM 613 O O . GLY A 1 82 ? -10.054 -10.689 4.844 1.00 70.75 82 GLY A O 1
ATOM 614 N N . ARG A 1 83 ? -8.872 -9.483 3.372 1.00 74.56 83 ARG A N 1
ATOM 615 C CA . ARG A 1 83 ? -9.971 -9.059 2.494 1.00 74.56 83 ARG A CA 1
ATOM 616 C C . ARG A 1 83 ? -9.445 -8.688 1.111 1.00 74.56 83 ARG A C 1
ATOM 618 O O . ARG A 1 83 ? -8.268 -8.379 0.957 1.00 74.56 83 ARG A O 1
ATOM 625 N N . SER A 1 84 ? -10.323 -8.643 0.109 1.00 73.75 84 SER A N 1
ATOM 626 C CA . SER A 1 84 ? -9.947 -8.115 -1.207 1.00 73.75 84 SER A CA 1
ATOM 627 C C . SER A 1 84 ? -9.648 -6.616 -1.112 1.00 73.75 84 SER A C 1
ATOM 629 O O . SER A 1 84 ? -10.514 -5.824 -0.728 1.00 73.75 84 SER A O 1
ATOM 631 N N . LEU A 1 85 ? -8.425 -6.230 -1.474 1.00 76.69 85 LEU A N 1
ATOM 632 C CA . LEU A 1 85 ? -8.015 -4.836 -1.584 1.00 76.69 85 LEU A CA 1
ATOM 633 C C . LEU A 1 85 ? -8.085 -4.375 -3.041 1.00 76.69 85 LEU A C 1
ATOM 635 O O . LEU A 1 85 ? -7.563 -5.058 -3.923 1.00 76.69 85 LEU A O 1
ATOM 639 N N . PRO A 1 86 ? -8.693 -3.212 -3.329 1.00 78.69 86 PRO A N 1
ATOM 640 C CA . PRO A 1 86 ? -8.558 -2.614 -4.644 1.00 78.69 86 PRO A CA 1
ATOM 641 C C . PRO A 1 86 ? -7.098 -2.195 -4.852 1.00 78.69 86 PRO A C 1
ATOM 643 O O . PRO A 1 86 ? -6.529 -1.478 -4.027 1.00 78.69 86 PRO A O 1
ATOM 646 N N . VAL A 1 87 ? -6.517 -2.618 -5.975 1.00 76.94 87 VAL A N 1
ATOM 647 C CA . VAL A 1 87 ? -5.207 -2.149 -6.436 1.00 76.94 87 VAL A CA 1
ATOM 648 C C . VAL A 1 87 ? -5.421 -1.290 -7.676 1.00 76.94 87 VAL A C 1
ATOM 650 O O . VAL A 1 87 ? -6.049 -1.721 -8.645 1.00 76.94 87 VAL A O 1
ATOM 653 N N . GLN A 1 88 ? -4.940 -0.050 -7.635 1.00 76.19 88 GLN A N 1
ATOM 654 C CA . GLN A 1 88 ? -5.098 0.922 -8.716 1.00 76.19 88 GLN A CA 1
ATOM 655 C C . GLN A 1 88 ? -3.742 1.369 -9.255 1.00 76.19 88 GLN A C 1
ATOM 657 O O . GLN A 1 88 ? -2.823 1.652 -8.492 1.00 76.19 88 GLN A O 1
ATOM 662 N N . THR A 1 89 ? -3.636 1.483 -10.575 1.00 73.88 89 THR A N 1
ATOM 663 C CA . THR A 1 89 ? -2.436 1.989 -11.249 1.00 73.88 89 THR A CA 1
ATOM 664 C C . THR A 1 89 ? -2.574 3.471 -11.593 1.00 73.88 89 THR A C 1
ATOM 666 O O . THR A 1 89 ? -3.617 3.877 -12.110 1.00 73.88 89 THR A O 1
ATOM 669 N N . SER A 1 90 ? -1.533 4.279 -11.376 1.00 66.75 90 SER A N 1
ATOM 670 C CA . SER A 1 90 ? -1.491 5.690 -11.792 1.00 66.75 90 SER A CA 1
ATOM 671 C C . SER A 1 90 ? -0.431 5.952 -12.875 1.00 66.75 90 SER A C 1
ATOM 673 O O . SER A 1 90 ? 0.690 5.444 -12.809 1.00 66.75 90 SER A O 1
ATOM 675 N N . ARG A 1 91 ? -0.793 6.771 -13.877 1.00 60.50 91 ARG A N 1
ATOM 676 C CA . ARG A 1 91 ? 0.129 7.383 -14.856 1.00 60.50 91 ARG A CA 1
ATOM 677 C C . ARG A 1 91 ? 0.497 8.812 -14.408 1.00 60.50 91 ARG A C 1
ATOM 679 O O . ARG A 1 91 ? -0.295 9.410 -13.681 1.00 60.50 91 ARG A O 1
ATOM 686 N N . PRO A 1 92 ? 1.647 9.380 -14.831 1.00 49.12 92 PRO A N 1
ATOM 687 C CA . PRO A 1 92 ? 2.147 10.666 -14.337 1.00 49.12 92 PRO A CA 1
ATOM 688 C C . PRO A 1 92 ? 1.568 11.859 -15.110 1.00 49.12 92 PRO A C 1
ATOM 690 O O . PRO A 1 92 ? 1.660 12.993 -14.653 1.00 49.12 92 PRO A O 1
ATOM 693 N N . THR A 1 93 ? 0.934 11.632 -16.264 1.00 42.69 93 THR A N 1
ATOM 694 C CA . THR A 1 93 ? 0.015 12.604 -16.857 1.00 42.69 93 THR A CA 1
ATOM 695 C C . THR A 1 93 ? -1.083 12.826 -15.832 1.00 42.69 93 THR A C 1
ATOM 697 O O . THR A 1 93 ? -1.718 11.846 -15.465 1.00 42.69 93 THR A O 1
ATOM 700 N N . GLY A 1 94 ? -1.328 14.052 -15.365 1.00 39.09 94 GLY A N 1
ATOM 701 C CA . GLY A 1 94 ? -2.300 14.386 -14.306 1.00 39.09 94 GLY A CA 1
ATOM 702 C C . GLY A 1 94 ? -3.743 13.848 -14.453 1.00 39.09 94 GLY A C 1
ATOM 703 O O . GLY A 1 94 ? -4.596 14.153 -13.627 1.00 39.09 94 GLY A O 1
ATOM 704 N N . ALA A 1 95 ? -4.036 13.026 -15.461 1.00 39.16 95 ALA A N 1
ATOM 705 C CA . ALA A 1 95 ? -5.161 12.110 -15.519 1.00 39.16 95 ALA A CA 1
ATOM 706 C C . ALA A 1 95 ? -4.848 10.767 -14.817 1.00 39.16 95 ALA A C 1
ATOM 708 O O . ALA A 1 95 ? -4.237 9.855 -15.381 1.00 39.16 95 ALA A O 1
ATOM 709 N N . SER A 1 96 ? -5.375 10.601 -13.600 1.00 40.28 96 SER A N 1
ATOM 710 C CA . SER A 1 96 ? -5.645 9.279 -13.020 1.00 40.28 96 SER A CA 1
ATOM 711 C C . SER A 1 96 ? -6.501 8.488 -14.017 1.00 40.28 96 SER A C 1
ATOM 713 O O . SER A 1 96 ? -7.682 8.785 -14.203 1.00 40.28 96 SER A O 1
ATOM 715 N N . THR A 1 97 ? -5.906 7.524 -14.725 1.00 40.66 97 THR A N 1
ATOM 716 C CA . THR A 1 97 ? -6.666 6.670 -15.643 1.00 40.66 97 THR A CA 1
ATOM 717 C C . THR A 1 97 ? -7.495 5.715 -14.791 1.00 40.66 97 THR A C 1
ATOM 719 O O . THR A 1 97 ? -6.987 4.781 -14.179 1.00 40.66 97 THR A O 1
ATOM 722 N N . ASN A 1 98 ? -8.782 6.034 -14.687 1.00 37.53 98 ASN A N 1
ATOM 723 C CA . ASN A 1 98 ? -9.748 5.437 -13.778 1.00 37.53 98 ASN A CA 1
ATOM 724 C C . ASN A 1 98 ? -10.206 4.057 -14.274 1.00 37.53 98 ASN A C 1
ATOM 726 O O . ASN A 1 98 ? -11.294 3.909 -14.831 1.00 37.53 98 ASN A O 1
ATOM 730 N N . ARG A 1 99 ? -9.371 3.036 -14.084 1.00 38.09 99 ARG A N 1
ATOM 731 C CA . ARG A 1 99 ? -9.822 1.642 -14.098 1.00 38.09 99 ARG A CA 1
ATOM 732 C C . ARG A 1 99 ? -9.329 0.952 -12.832 1.00 38.09 99 ARG A C 1
ATOM 734 O O . ARG A 1 99 ? -8.205 0.459 -12.820 1.00 38.09 99 ARG A O 1
ATOM 741 N N . PRO A 1 100 ? -10.141 0.911 -11.759 1.00 38.91 100 PRO A N 1
ATOM 742 C CA . PRO A 1 100 ? -9.902 -0.028 -10.679 1.00 38.91 100 PRO A CA 1
ATOM 743 C C . PRO A 1 100 ? -10.018 -1.438 -11.253 1.00 38.91 100 PRO A C 1
ATOM 745 O O . PRO A 1 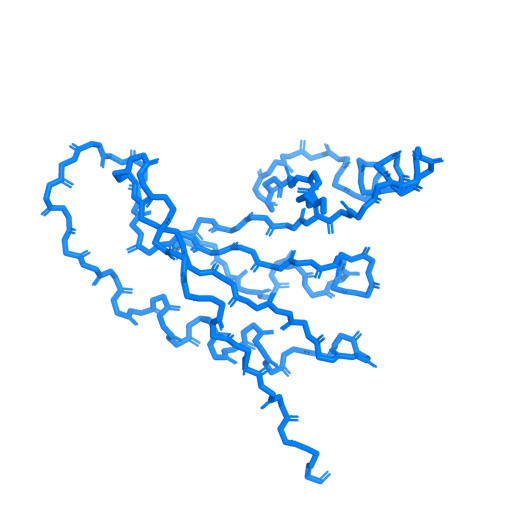100 ? -11.106 -1.978 -11.433 1.00 38.91 100 PRO A O 1
ATOM 748 N N . SER A 1 101 ? -8.879 -2.033 -11.578 1.00 43.12 101 SER A N 1
ATOM 749 C CA . SER A 1 101 ? -8.770 -3.472 -11.733 1.00 43.12 101 SER A CA 1
ATOM 750 C C . SER A 1 101 ? -8.937 -4.073 -10.341 1.00 43.12 101 SER A C 1
ATOM 752 O O . SER A 1 101 ? -7.994 -4.154 -9.558 1.00 43.12 101 SER A O 1
ATOM 754 N N . LEU A 1 102 ? -10.180 -4.416 -10.001 1.00 40.94 102 LEU A N 1
ATOM 755 C CA . LEU A 1 102 ? -10.507 -5.229 -8.835 1.00 40.94 102 LEU A CA 1
ATOM 756 C C . LEU A 1 102 ? -9.901 -6.616 -9.056 1.00 40.94 102 LEU A C 1
ATOM 758 O O . LEU A 1 102 ? -10.535 -7.508 -9.616 1.00 40.94 102 LEU A O 1
ATOM 762 N N . PHE A 1 103 ? -8.648 -6.784 -8.648 1.00 46.62 103 PHE A N 1
ATOM 763 C CA . PHE A 1 103 ? -8.027 -8.093 -8.575 1.00 46.62 103 PHE A CA 1
ATOM 764 C C . PHE A 1 103 ? -8.636 -8.824 -7.377 1.00 46.62 103 PHE A C 1
ATOM 766 O O . PHE A 1 103 ? -8.323 -8.541 -6.223 1.00 46.62 103 PHE A O 1
ATOM 773 N N . ARG A 1 104 ? -9.580 -9.729 -7.652 1.00 35.34 104 ARG A N 1
ATOM 774 C CA . ARG A 1 104 ? -10.032 -10.714 -6.668 1.00 35.34 104 ARG A CA 1
ATOM 775 C C . ARG A 1 104 ? -8.964 -11.796 -6.583 1.00 35.34 104 ARG A C 1
ATOM 777 O O . ARG A 1 104 ? -8.727 -12.483 -7.572 1.00 35.34 104 ARG A O 1
ATOM 784 N N . SER A 1 105 ? -8.356 -11.964 -5.414 1.00 33.56 105 SER A N 1
ATOM 785 C CA . SER A 1 105 ? -7.742 -13.241 -5.071 1.00 33.56 105 SER A CA 1
ATOM 786 C C . SER A 1 105 ? -8.859 -14.287 -5.022 1.00 33.56 105 SER A C 1
ATOM 788 O O . SER A 1 105 ? -9.837 -14.150 -4.283 1.00 33.56 105 SER A O 1
ATOM 790 N N . THR A 1 106 ? -8.789 -15.285 -5.897 1.00 27.39 106 THR A N 1
ATOM 791 C CA . THR A 1 106 ? -9.650 -16.466 -5.812 1.00 27.39 106 THR A CA 1
ATOM 792 C C . THR A 1 106 ? -9.247 -17.233 -4.549 1.00 27.39 106 THR A C 1
ATOM 794 O O . THR A 1 106 ? -8.047 -17.435 -4.355 1.00 27.39 106 THR A O 1
ATOM 797 N N . PRO A 1 107 ? -10.185 -17.659 -3.686 1.00 33.16 107 PRO A N 1
ATOM 798 C CA . PRO A 1 107 ? -9.848 -18.605 -2.636 1.00 33.16 107 PRO A CA 1
ATOM 799 C C . PRO A 1 107 ? -9.557 -19.956 -3.300 1.00 33.16 107 PRO A C 1
ATOM 801 O O . PRO A 1 107 ? -10.391 -20.455 -4.059 1.00 33.16 107 PRO A O 1
ATOM 804 N N . GLY A 1 108 ? -8.352 -20.477 -3.070 1.00 34.84 108 GLY A N 1
ATOM 805 C CA . GLY A 1 108 ? -8.020 -21.889 -3.267 1.00 34.84 108 GLY A CA 1
ATOM 806 C C . GLY A 1 108 ? -8.326 -22.674 -2.004 1.00 34.84 108 GLY A C 1
ATOM 807 O O . GLY A 1 108 ? -8.199 -22.070 -0.914 1.00 34.84 108 GLY A O 1
#